Protein AF-A0A453JXZ8-F1 (afdb_monomer_lite)

Radius of gyration: 22.57 Å; chains: 1; bounding box: 47×49×59 Å

Organism: Aegilops tauschii subsp. strangulata (NCBI:txid200361)

Sequence (164 aa):
LAWAGWVCVWTALLLFLLAVLGACSIINRFTRIAGELFGLLIAMLFMQQAIKGLVDEFRIPERENIKALQYIPSWRFANGMFAIVLSFGLLLTALRSRKARSWRYGAGWLRGFIADYGVPLMVLVWTGVSYIPHDSVPKGIPRRLFSPNPWSPGAYDNWTVIKV

InterPro domains:
  IPR003020 Bicarbonate transporter, eukaryotic [PTHR11453] (1-162)
  IPR011531 Bicarbonate transporter-like, transmembrane domain [PF00955] (5-59)

pLDDT: mean 78.38, std 14.42, range [36.31, 96.5]

Foldseek 3Di:
DVVVVVVVVVVVVVVVVCVVVVVVVCVVVCDPVNVVVVVVVVVVVVVVVVVVVLVCLLPDPPPDDCPFPCNDNVNSVVRSVLSVCLVVVLVVQLVVLCVLCVDPDDDPVVSVCSNVCVNVVSVVVSLVVLCPCVPVDPPGDPSDPCPPDCPDDPNCPVPPPDDD

Secondary structure (DSSP, 8-state):
-HHHHHHHHHHHHHHHHHHHTTGGGGGGG--HHHHHHHHHHHHHHHHHHHHHHHHHTTSPPTTS-TTSGGGSHHHHHHHHHHHHHHHHHHHHHHHHHHHGGG-SSS-HHHHHHHHHSHHHHHHHHHHHHHHTTGGGS-TTS-SS-----TTSTTTSTTT-----

Structure (mmCIF, N/CA/C/O backbone):
data_AF-A0A453JXZ8-F1
#
_entry.id   AF-A0A453JXZ8-F1
#
loop_
_atom_site.group_PDB
_atom_site.id
_atom_site.type_symbol
_atom_site.label_atom_id
_atom_site.label_alt_id
_atom_site.label_comp_id
_atom_site.label_asym_id
_atom_site.label_entity_id
_atom_site.label_seq_id
_atom_site.pdbx_PDB_ins_code
_atom_site.Cartn_x
_atom_site.Cartn_y
_atom_site.Cartn_z
_atom_site.occupancy
_atom_site.B_iso_or_equiv
_atom_site.auth_seq_id
_atom_site.auth_comp_id
_atom_site.auth_asym_id
_atom_site.auth_atom_id
_atom_site.pdbx_PDB_model_num
ATOM 1 N N . LEU A 1 1 ? 6.174 -22.223 9.075 1.00 67.44 1 LEU A N 1
ATOM 2 C CA . LEU A 1 1 ? 4.694 -22.190 8.980 1.00 67.44 1 LEU A CA 1
ATOM 3 C C . LEU A 1 1 ? 3.975 -22.649 10.244 1.00 67.44 1 LEU A C 1
ATOM 5 O O . LEU A 1 1 ? 3.178 -21.887 10.770 1.00 67.44 1 LEU A O 1
ATOM 9 N N . ALA A 1 2 ? 4.274 -23.850 10.753 1.00 81.62 2 ALA A N 1
ATOM 10 C CA . ALA A 1 2 ? 3.659 -24.375 11.979 1.00 81.62 2 ALA A CA 1
ATOM 11 C C . ALA A 1 2 ? 3.794 -23.420 13.183 1.00 81.62 2 ALA A C 1
ATOM 13 O O . ALA A 1 2 ? 2.856 -23.259 13.956 1.00 81.62 2 ALA A O 1
ATOM 14 N N . TRP A 1 3 ? 4.919 -22.702 13.274 1.00 82.81 3 TRP A N 1
ATOM 15 C CA . TRP A 1 3 ? 5.137 -21.648 14.269 1.00 82.81 3 TRP A CA 1
ATOM 16 C C . TRP A 1 3 ? 4.062 -20.547 14.246 1.00 82.81 3 TRP A C 1
ATOM 18 O O . TRP A 1 3 ? 3.513 -20.218 15.291 1.00 82.81 3 TRP A O 1
ATOM 28 N N . ALA A 1 4 ? 3.699 -20.027 13.067 1.00 85.25 4 ALA A N 1
ATOM 29 C CA . ALA A 1 4 ? 2.655 -19.005 12.950 1.00 85.25 4 ALA A CA 1
ATOM 30 C C . ALA A 1 4 ? 1.286 -19.557 13.376 1.00 85.25 4 ALA A C 1
ATOM 32 O O . ALA A 1 4 ? 0.529 -18.868 14.053 1.00 85.25 4 ALA A O 1
ATOM 33 N N . GLY A 1 5 ? 1.010 -20.829 13.060 1.00 87.94 5 GLY A N 1
ATOM 34 C CA . GLY A 1 5 ? -0.175 -21.532 13.553 1.00 87.94 5 GLY A CA 1
ATOM 35 C C . GLY A 1 5 ? -0.235 -21.563 15.081 1.00 87.94 5 GLY A C 1
ATOM 36 O O . GLY A 1 5 ? -1.273 -21.252 15.657 1.00 87.94 5 GLY A O 1
ATOM 37 N N . TRP A 1 6 ? 0.886 -21.845 15.751 1.00 90.25 6 TRP A N 1
ATOM 38 C CA . TRP A 1 6 ? 0.939 -21.846 17.215 1.00 90.25 6 TRP A CA 1
ATOM 39 C C . TRP A 1 6 ? 0.761 -20.449 17.824 1.00 90.25 6 TRP A C 1
ATOM 41 O O . TRP A 1 6 ? 0.034 -20.295 18.803 1.00 90.25 6 TRP A O 1
ATOM 51 N N . VAL A 1 7 ? 1.325 -19.407 17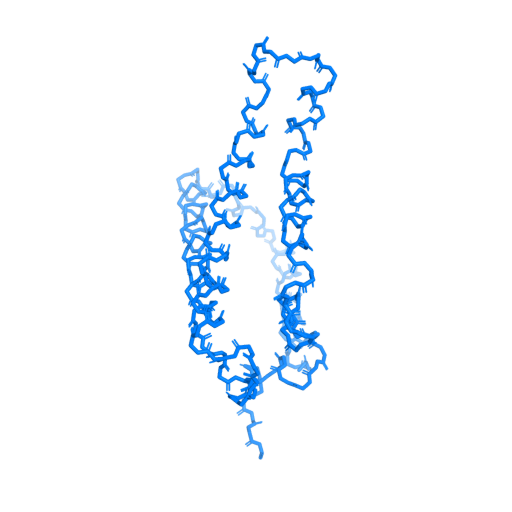.201 1.00 93.69 7 VAL A N 1
ATOM 52 C CA . VAL A 1 7 ? 1.073 -18.005 17.590 1.00 93.69 7 VAL A CA 1
ATOM 53 C C . VAL A 1 7 ? -0.417 -17.654 17.469 1.00 93.69 7 VAL A C 1
ATOM 55 O O . VAL A 1 7 ? -0.976 -17.012 18.362 1.00 93.69 7 VAL A O 1
ATOM 58 N N . CYS A 1 8 ? -1.089 -18.103 16.404 1.00 93.12 8 CYS A N 1
ATOM 59 C CA . CYS A 1 8 ? -2.527 -17.902 16.228 1.00 93.12 8 CYS A CA 1
ATOM 60 C C . CYS A 1 8 ? -3.360 -18.623 17.298 1.00 93.12 8 CYS A C 1
ATOM 62 O O . CYS A 1 8 ? -4.332 -18.039 17.771 1.00 93.12 8 CYS A O 1
ATOM 64 N N . VAL A 1 9 ? -2.974 -19.835 17.722 1.00 95.81 9 VAL A N 1
ATOM 65 C CA . VAL A 1 9 ? -3.663 -20.554 18.814 1.00 95.81 9 VAL A CA 1
ATOM 66 C C . VAL A 1 9 ? -3.613 -19.747 20.112 1.00 95.81 9 VAL A C 1
ATOM 68 O O . VAL A 1 9 ? -4.654 -19.516 20.728 1.00 95.81 9 VAL A O 1
ATOM 71 N N . TRP A 1 10 ? -2.436 -19.244 20.495 1.00 94.88 10 TRP A N 1
ATOM 72 C CA . TRP A 1 10 ? -2.303 -18.404 21.690 1.00 94.88 10 TRP A CA 1
ATOM 73 C C . TRP A 1 10 ? -3.065 -17.086 21.570 1.00 94.88 10 TRP A C 1
ATOM 75 O O . TRP A 1 10 ? -3.720 -16.664 22.521 1.00 94.88 10 TRP A O 1
ATOM 85 N N . THR A 1 11 ? -3.033 -16.454 20.396 1.00 96.00 11 THR A N 1
ATOM 86 C CA . THR A 1 11 ? -3.760 -15.201 20.152 1.00 96.00 11 THR A CA 1
ATOM 87 C C . THR A 1 11 ? -5.272 -15.414 20.264 1.00 96.00 11 THR A C 1
ATOM 89 O O . THR A 1 11 ? -5.954 -14.616 20.900 1.00 96.00 11 THR A O 1
ATOM 92 N N . ALA A 1 12 ? -5.801 -16.510 19.712 1.00 95.75 12 ALA A N 1
ATOM 93 C CA . ALA A 1 12 ? -7.217 -16.857 19.810 1.00 95.75 12 ALA A CA 1
ATOM 94 C C . ALA A 1 12 ? -7.645 -17.136 21.259 1.00 95.75 12 ALA A C 1
ATOM 96 O O . ALA A 1 12 ? -8.680 -16.634 21.696 1.00 95.75 12 ALA A O 1
ATOM 97 N N . LEU A 1 13 ? -6.829 -17.875 22.021 1.00 96.25 13 LEU A N 1
ATOM 98 C CA . LEU A 1 13 ? -7.085 -18.143 23.438 1.00 96.25 13 LEU A CA 1
ATOM 99 C C . LEU A 1 13 ? -7.127 -16.842 24.252 1.00 96.25 13 LEU A C 1
ATOM 101 O O . LEU A 1 13 ? -8.058 -16.634 25.029 1.00 96.25 13 LEU A O 1
ATOM 105 N N . LEU A 1 14 ? -6.159 -15.943 24.043 1.00 94.38 14 LEU A N 1
ATOM 106 C CA . LEU A 1 14 ? -6.136 -14.641 24.709 1.00 94.38 14 L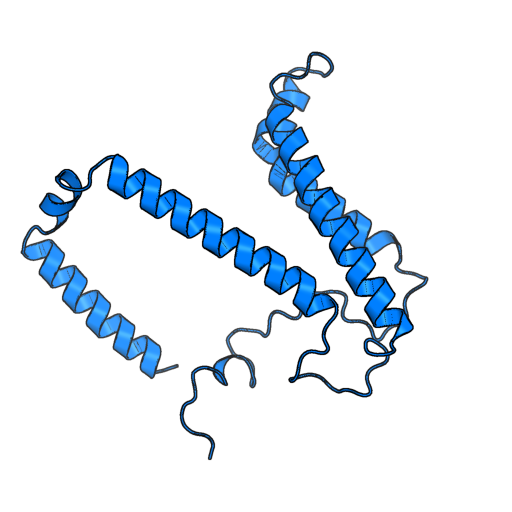EU A CA 1
ATOM 107 C C . LEU A 1 14 ? -7.354 -13.795 24.326 1.00 94.38 14 LEU A C 1
ATOM 109 O O . LEU A 1 14 ? -8.003 -13.247 25.209 1.00 94.38 14 LEU A O 1
ATOM 113 N N . LEU A 1 15 ? -7.720 -13.726 23.043 1.00 94.44 15 LEU A N 1
ATOM 114 C CA . LEU A 1 15 ? -8.912 -12.995 22.602 1.00 94.44 15 LEU A CA 1
ATOM 115 C C . LEU A 1 15 ? -10.196 -13.539 23.243 1.00 94.44 15 LEU A C 1
ATOM 117 O O . LEU A 1 15 ? -11.034 -12.746 23.670 1.00 94.44 15 LEU A O 1
ATOM 121 N N . PHE A 1 16 ? -10.336 -14.863 23.366 1.00 94.75 16 PHE A N 1
ATOM 122 C CA . PHE A 1 16 ? -11.475 -15.482 24.050 1.00 94.75 16 PHE A CA 1
ATOM 123 C C . PHE A 1 16 ? -11.529 -15.084 25.531 1.00 94.75 16 PHE A C 1
ATOM 125 O O . PHE A 1 16 ? -12.577 -14.680 26.032 1.00 94.75 16 PHE A O 1
ATOM 132 N N . LEU A 1 17 ? -10.385 -15.117 26.218 1.00 93.75 17 LEU A N 1
ATOM 133 C CA . LEU A 1 17 ? -10.272 -14.702 27.614 1.00 93.75 17 LEU A CA 1
ATOM 134 C C . LEU A 1 17 ? -10.619 -13.211 27.786 1.00 93.75 17 LEU A C 1
ATOM 136 O O . LEU A 1 17 ? -11.430 -12.868 28.645 1.00 93.75 17 LEU A O 1
ATOM 140 N N . LEU A 1 18 ? -10.071 -12.323 26.948 1.00 92.38 18 LEU A N 1
ATOM 141 C CA . LEU A 1 18 ? -10.382 -10.888 26.977 1.00 92.38 18 LEU A CA 1
ATOM 142 C C . LEU A 1 18 ? -11.866 -10.599 26.692 1.00 92.38 18 LEU A C 1
ATOM 144 O O . LEU A 1 18 ? -12.422 -9.663 27.273 1.00 92.38 18 LEU A O 1
ATOM 148 N N . ALA A 1 19 ? -12.509 -11.386 25.825 1.00 92.75 19 ALA A N 1
ATOM 149 C CA . ALA A 1 19 ? -13.934 -11.263 25.534 1.00 92.75 19 ALA A CA 1
ATOM 150 C C . ALA A 1 19 ? -14.796 -11.637 26.750 1.00 92.75 19 ALA A C 1
ATOM 152 O O . ALA A 1 19 ? -15.693 -10.877 27.112 1.00 92.75 19 ALA A O 1
ATOM 153 N N . VAL A 1 20 ? -14.484 -12.752 27.425 1.00 92.56 20 VAL A N 1
ATOM 154 C CA . VAL A 1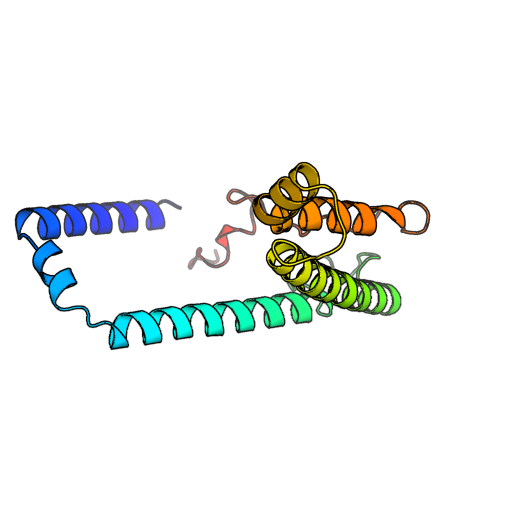 20 ? -15.191 -13.187 28.646 1.00 92.56 20 VAL A CA 1
ATOM 155 C C . VAL A 1 20 ? -14.985 -12.199 29.800 1.00 92.56 20 VAL A C 1
ATOM 157 O O . VAL A 1 20 ? -15.926 -11.917 30.536 1.00 92.56 20 VAL A O 1
ATOM 160 N N . LEU A 1 21 ? -13.787 -11.617 29.938 1.00 90.12 21 LEU A N 1
ATOM 161 C CA . LEU A 1 21 ? -13.485 -10.607 30.962 1.00 90.12 21 LEU A CA 1
ATOM 162 C C . LEU A 1 21 ? -14.009 -9.192 30.637 1.00 90.12 21 LEU A C 1
ATOM 164 O O . LEU A 1 21 ? -13.822 -8.277 31.436 1.00 90.12 21 LEU A O 1
ATOM 168 N N . GLY A 1 22 ? -14.652 -8.974 29.483 1.00 86.50 22 GLY A N 1
ATOM 169 C CA . GLY A 1 22 ? -15.253 -7.678 29.141 1.00 86.50 22 GLY A CA 1
ATOM 170 C C . GLY A 1 22 ? -14.241 -6.566 28.830 1.00 86.50 22 GLY A C 1
ATOM 171 O O . GLY A 1 22 ? -14.514 -5.381 29.060 1.00 86.50 22 GLY A O 1
ATOM 172 N N . ALA A 1 23 ? -13.080 -6.916 28.266 1.00 85.94 23 ALA A N 1
ATOM 173 C CA . ALA A 1 23 ? -12.025 -5.957 27.923 1.00 85.94 23 ALA A CA 1
ATOM 174 C C . ALA A 1 23 ? -12.459 -4.908 26.879 1.00 85.94 23 ALA A C 1
ATOM 176 O O . ALA A 1 23 ? -11.825 -3.862 26.759 1.00 85.94 23 ALA A O 1
ATOM 177 N N . CYS A 1 24 ? -13.572 -5.127 26.169 1.00 80.31 24 CYS A N 1
ATOM 178 C CA . CYS A 1 24 ? -14.179 -4.148 25.262 1.00 80.31 24 CYS A CA 1
ATOM 179 C C . CYS A 1 24 ? -14.522 -2.815 25.950 1.00 80.31 24 CYS A C 1
ATOM 181 O O . CYS A 1 24 ? -14.565 -1.788 25.282 1.00 80.31 24 CYS A O 1
ATOM 183 N N . SER A 1 25 ? -14.695 -2.796 27.275 1.00 84.19 25 SER A N 1
ATOM 184 C CA . SER A 1 25 ? -14.880 -1.557 28.044 1.00 84.19 25 SER A CA 1
ATOM 185 C C . SER A 1 25 ? -13.685 -0.591 27.952 1.00 84.19 25 SER A C 1
ATOM 187 O O . SER A 1 25 ? -13.865 0.620 28.096 1.00 84.19 25 SER A O 1
ATOM 189 N N . ILE A 1 26 ? -12.478 -1.085 27.639 1.00 84.81 26 ILE A N 1
ATOM 190 C CA . ILE A 1 26 ? -11.259 -0.269 27.554 1.00 84.81 26 ILE A CA 1
ATOM 191 C C . ILE A 1 26 ? -11.260 0.688 26.356 1.00 84.81 26 ILE A C 1
ATOM 193 O O . ILE A 1 26 ? -10.582 1.715 26.392 1.00 84.81 26 ILE A O 1
ATOM 197 N N . ILE A 1 27 ? -12.045 0.398 25.311 1.00 85.50 27 ILE A N 1
ATOM 198 C CA . ILE A 1 27 ? -12.086 1.230 24.102 1.00 85.50 27 ILE A CA 1
ATOM 199 C C . ILE A 1 27 ? -12.706 2.602 24.372 1.00 85.50 27 ILE A C 1
ATOM 201 O O . ILE A 1 27 ? -12.294 3.591 23.780 1.00 85.50 27 ILE A O 1
ATOM 205 N N . ASN A 1 28 ? -13.611 2.700 25.348 1.00 82.56 28 ASN A N 1
ATOM 206 C CA . ASN A 1 28 ? -14.194 3.978 25.759 1.00 82.56 28 ASN A CA 1
ATOM 207 C C . ASN A 1 28 ? -13.176 4.881 26.476 1.00 82.56 28 ASN A C 1
ATOM 209 O O . ASN A 1 28 ? -13.406 6.077 26.630 1.00 82.56 28 ASN A O 1
ATOM 213 N N . ARG A 1 29 ? -12.036 4.320 26.905 1.00 85.00 29 ARG A N 1
ATOM 214 C CA . ARG A 1 29 ? -10.907 5.063 27.477 1.00 85.00 29 ARG A CA 1
ATOM 215 C C . ARG A 1 29 ? -9.925 5.548 26.406 1.00 85.00 29 ARG A C 1
ATOM 217 O O . ARG A 1 29 ? -9.075 6.385 26.710 1.00 85.00 29 ARG A O 1
ATOM 224 N N . PHE A 1 30 ? -10.030 5.051 25.168 1.00 85.12 30 PHE A N 1
ATOM 225 C CA . PHE A 1 30 ? -9.224 5.537 24.053 1.00 85.12 30 PHE A CA 1
ATOM 226 C C . PHE A 1 30 ? -9.666 6.951 23.687 1.00 85.12 30 PHE A C 1
ATOM 228 O O . PHE A 1 30 ? -10.760 7.185 23.177 1.00 85.12 30 PHE A O 1
ATOM 235 N N . THR A 1 31 ? -8.800 7.916 23.974 1.00 89.69 31 THR A N 1
ATOM 236 C CA . THR A 1 31 ? -9.081 9.316 23.681 1.00 89.69 31 THR A CA 1
ATOM 237 C C . THR A 1 31 ? -8.919 9.595 22.191 1.00 89.69 31 THR A C 1
ATOM 239 O O . THR A 1 31 ? -8.141 8.950 21.484 1.00 89.69 31 THR A O 1
ATOM 242 N N . ARG A 1 32 ? -9.609 10.636 21.719 1.00 89.25 32 ARG A N 1
ATOM 243 C CA . ARG A 1 32 ? -9.440 11.163 20.360 1.00 89.25 32 ARG A CA 1
ATOM 244 C C . ARG A 1 32 ? -7.972 11.473 20.034 1.00 89.25 32 ARG A C 1
ATOM 246 O O . ARG A 1 32 ? -7.524 11.164 18.937 1.00 89.25 32 ARG A O 1
ATOM 253 N N . ILE A 1 33 ? -7.221 12.003 21.004 1.00 91.81 33 ILE A N 1
ATOM 254 C CA . ILE A 1 33 ? -5.787 12.307 20.866 1.00 91.81 33 ILE A CA 1
ATOM 255 C C . ILE A 1 33 ? -4.985 11.032 20.575 1.00 91.81 33 ILE A C 1
ATOM 257 O O . ILE A 1 33 ? -4.158 11.019 19.667 1.00 91.81 33 ILE A O 1
ATOM 261 N N . ALA A 1 34 ? -5.251 9.943 21.304 1.00 90.25 34 ALA A N 1
ATOM 262 C CA . ALA A 1 34 ? -4.583 8.665 21.067 1.00 90.25 34 ALA A CA 1
ATOM 263 C C . ALA A 1 34 ? -4.904 8.104 19.670 1.00 90.25 34 ALA A C 1
ATOM 265 O O . ALA A 1 34 ? -4.007 7.615 18.985 1.00 90.25 34 ALA A O 1
ATOM 266 N N . GLY A 1 35 ? -6.159 8.224 19.223 1.00 90.94 35 GLY A N 1
ATOM 267 C CA . GLY A 1 35 ? -6.573 7.812 17.879 1.00 90.94 35 GLY A CA 1
ATOM 268 C C . GLY A 1 35 ? -5.893 8.611 16.761 1.00 90.94 35 GLY A C 1
ATOM 269 O O . GLY A 1 35 ? -5.395 8.023 15.802 1.00 90.94 35 GLY A O 1
ATOM 270 N N . GLU A 1 36 ? -5.817 9.938 16.894 1.00 95.19 36 GLU A N 1
ATOM 271 C CA . GLU A 1 36 ? -5.153 10.815 15.918 1.00 95.19 36 GLU A CA 1
ATOM 272 C C . GLU A 1 36 ? -3.636 10.551 15.853 1.00 95.19 36 GLU A C 1
ATOM 274 O O . GLU A 1 36 ? -3.081 10.440 14.758 1.00 95.19 36 GLU A O 1
ATOM 279 N N . LEU A 1 37 ? -2.972 10.353 17.000 1.00 95.19 37 LEU A N 1
ATOM 280 C CA . LEU A 1 37 ? -1.546 9.998 17.062 1.00 95.19 37 LEU A CA 1
ATOM 281 C C . LEU A 1 37 ? -1.256 8.626 16.443 1.00 95.19 37 LEU A C 1
ATOM 283 O O . LEU A 1 37 ? -0.290 8.477 15.696 1.00 95.19 37 LEU A O 1
ATOM 287 N N . PHE A 1 38 ? -2.094 7.627 16.720 1.00 95.12 38 PHE A N 1
ATOM 288 C CA . PHE A 1 38 ? -1.947 6.296 16.135 1.00 95.12 38 PHE A CA 1
ATOM 289 C C . PHE A 1 38 ? -2.146 6.320 14.613 1.00 95.12 38 PHE A C 1
ATOM 291 O O . PHE A 1 38 ? -1.358 5.729 13.873 1.00 95.12 38 PHE A O 1
ATOM 298 N N . GLY A 1 39 ? -3.146 7.065 14.130 1.00 94.31 39 GLY A N 1
ATOM 299 C CA . GLY A 1 39 ? -3.359 7.279 12.698 1.00 94.31 39 GLY A CA 1
ATOM 300 C C . GLY A 1 39 ? -2.172 7.974 12.022 1.00 94.31 39 GLY A C 1
ATOM 301 O O . GLY A 1 39 ? -1.748 7.555 10.943 1.00 94.31 39 GLY A O 1
ATOM 302 N N . LEU A 1 40 ? -1.588 8.986 12.676 1.00 96.06 40 LEU A N 1
ATOM 303 C CA . LEU A 1 40 ? -0.382 9.665 12.198 1.00 96.06 40 LEU A CA 1
ATOM 304 C C . LEU A 1 40 ? 0.817 8.709 12.124 1.00 96.06 40 LEU A C 1
ATOM 306 O O . LEU A 1 40 ? 1.537 8.715 11.125 1.00 96.06 40 LEU A O 1
ATOM 310 N N . LEU A 1 41 ? 1.009 7.865 13.142 1.00 96.50 41 LEU A N 1
ATOM 311 C CA . LEU A 1 41 ? 2.093 6.882 13.178 1.00 96.50 41 LEU A CA 1
ATOM 312 C C . LEU A 1 41 ? 1.999 5.905 12.002 1.00 96.50 41 LEU A C 1
ATOM 314 O O . LEU A 1 41 ? 2.988 5.687 11.302 1.00 96.50 41 LEU A O 1
ATOM 318 N N . ILE A 1 42 ? 0.809 5.356 11.741 1.00 95.06 42 ILE A N 1
ATOM 319 C CA . ILE A 1 42 ? 0.593 4.453 10.603 1.00 95.06 42 ILE A CA 1
ATOM 320 C C . ILE A 1 42 ? 0.890 5.171 9.285 1.00 95.06 42 ILE A C 1
ATOM 322 O O . ILE A 1 42 ? 1.593 4.622 8.438 1.00 95.06 42 ILE A O 1
ATOM 326 N N . ALA A 1 43 ? 0.395 6.399 9.106 1.00 95.56 43 ALA A N 1
ATOM 327 C CA . ALA A 1 43 ? 0.632 7.168 7.887 1.00 95.56 43 ALA A CA 1
ATOM 328 C C . ALA A 1 43 ? 2.129 7.446 7.657 1.00 95.56 43 ALA A C 1
ATOM 330 O O . ALA A 1 43 ? 2.615 7.310 6.533 1.00 95.56 43 ALA A O 1
ATOM 331 N N . MET A 1 44 ? 2.869 7.780 8.719 1.00 96.25 44 MET A N 1
ATOM 332 C CA . MET A 1 44 ? 4.314 8.005 8.666 1.00 96.25 44 MET A CA 1
ATOM 333 C C . MET A 1 44 ? 5.070 6.731 8.276 1.00 96.25 44 MET A C 1
ATOM 335 O O . MET A 1 44 ? 5.886 6.764 7.354 1.00 96.25 44 MET A O 1
ATOM 339 N N . LEU A 1 45 ? 4.765 5.599 8.921 1.00 95.75 45 LEU A N 1
ATOM 340 C CA . LEU A 1 45 ? 5.375 4.307 8.594 1.00 95.75 45 LEU A CA 1
ATOM 341 C C . LEU A 1 45 ? 5.057 3.882 7.156 1.00 95.75 45 LEU A C 1
ATOM 343 O O . LEU A 1 45 ? 5.935 3.397 6.446 1.00 95.75 45 LEU A O 1
ATOM 347 N N . PHE A 1 46 ? 3.825 4.098 6.692 1.00 93.81 46 PHE A N 1
ATOM 348 C CA . PHE A 1 46 ? 3.431 3.750 5.329 1.00 93.81 46 PHE A CA 1
ATOM 349 C C . PHE A 1 46 ? 4.167 4.602 4.287 1.00 93.81 46 PHE A C 1
ATOM 351 O O . PHE A 1 46 ? 4.651 4.074 3.287 1.00 93.81 46 PHE A O 1
ATOM 358 N N . MET A 1 47 ? 4.333 5.903 4.546 1.00 93.94 47 MET A N 1
ATOM 359 C CA . MET A 1 47 ? 5.127 6.785 3.688 1.00 93.94 47 MET A CA 1
ATOM 360 C C . MET A 1 47 ? 6.605 6.369 3.657 1.00 93.94 47 MET A C 1
ATOM 362 O O . MET A 1 47 ? 7.207 6.341 2.586 1.00 93.94 47 MET A O 1
ATOM 366 N N . GLN A 1 48 ? 7.177 5.979 4.801 1.00 93.44 4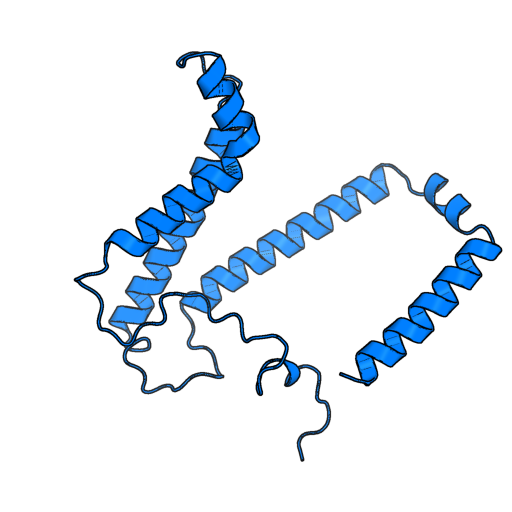8 GLN A N 1
ATOM 367 C CA . GLN A 1 48 ? 8.543 5.449 4.865 1.00 93.44 48 GLN A CA 1
ATOM 368 C C . GLN A 1 48 ? 8.706 4.165 4.042 1.00 93.44 48 GLN A C 1
ATOM 370 O O . GLN A 1 48 ? 9.663 4.054 3.279 1.00 93.44 48 GLN A O 1
ATOM 375 N N . GLN A 1 49 ? 7.773 3.213 4.149 1.00 91.38 49 GLN A N 1
ATOM 376 C CA . GLN A 1 49 ? 7.818 1.977 3.359 1.00 91.38 49 GLN A CA 1
ATOM 377 C C . GLN A 1 49 ? 7.630 2.241 1.861 1.00 91.38 49 GLN A C 1
ATOM 379 O O . GLN A 1 49 ? 8.283 1.594 1.049 1.00 91.38 49 GLN A O 1
ATOM 384 N N . ALA A 1 50 ? 6.805 3.222 1.482 1.00 88.31 50 ALA A N 1
ATOM 385 C CA . ALA A 1 50 ? 6.655 3.628 0.086 1.00 88.31 50 ALA A CA 1
ATOM 386 C C . ALA A 1 50 ? 7.958 4.214 -0.487 1.00 88.31 50 ALA A C 1
ATOM 388 O O . ALA A 1 50 ? 8.360 3.854 -1.592 1.00 88.31 50 ALA A O 1
ATOM 389 N N . ILE A 1 51 ? 8.655 5.069 0.274 1.00 89.94 51 ILE A N 1
ATOM 390 C CA . ILE A 1 51 ? 9.969 5.604 -0.121 1.00 89.94 51 ILE A CA 1
ATOM 391 C C . ILE A 1 51 ? 10.998 4.474 -0.211 1.00 89.94 51 ILE A C 1
ATOM 393 O O . ILE A 1 51 ? 11.745 4.408 -1.184 1.00 89.94 51 ILE A O 1
ATOM 397 N N . LYS A 1 52 ? 11.020 3.563 0.768 1.00 87.62 52 LYS A N 1
ATOM 398 C CA . LYS A 1 52 ? 11.918 2.405 0.749 1.00 87.62 52 LYS A CA 1
ATOM 399 C C . LYS A 1 52 ? 11.674 1.528 -0.482 1.00 87.62 52 LYS A C 1
ATOM 401 O O . LYS A 1 52 ? 12.631 1.209 -1.171 1.00 87.62 52 LYS A O 1
ATOM 406 N N . GLY A 1 53 ? 10.414 1.238 -0.809 1.00 85.19 53 GLY A N 1
ATOM 407 C CA . GLY A 1 53 ? 10.049 0.491 -2.014 1.00 85.19 53 GLY A CA 1
ATOM 408 C C . GLY A 1 53 ? 10.500 1.176 -3.308 1.00 85.19 53 GLY A C 1
ATOM 409 O O . GLY A 1 53 ? 10.988 0.505 -4.208 1.00 85.19 53 GLY A O 1
ATOM 410 N N . LEU A 1 54 ? 10.420 2.511 -3.385 1.00 86.56 54 LEU A N 1
ATOM 411 C CA . LEU A 1 54 ? 10.953 3.263 -4.529 1.00 86.56 54 LEU A CA 1
ATOM 412 C C . LEU A 1 54 ? 12.479 3.188 -4.628 1.00 86.56 54 LEU A C 1
ATOM 414 O O . LEU A 1 54 ? 13.011 3.076 -5.727 1.00 86.56 54 LEU A O 1
ATOM 418 N N . VAL A 1 55 ? 13.188 3.261 -3.500 1.00 85.81 55 VAL A N 1
ATOM 419 C CA . VAL A 1 55 ? 14.655 3.150 -3.459 1.00 85.81 55 VAL A CA 1
ATOM 420 C C . VAL A 1 55 ? 15.114 1.730 -3.788 1.00 85.81 55 VAL A C 1
ATOM 422 O O . VAL A 1 55 ? 16.135 1.561 -4.453 1.00 85.81 55 VAL A O 1
ATOM 425 N N . ASP A 1 56 ? 14.366 0.717 -3.357 1.00 81.94 56 ASP A N 1
ATOM 426 C CA . ASP A 1 56 ? 14.687 -0.687 -3.607 1.00 81.94 56 ASP A CA 1
ATOM 427 C C . ASP A 1 56 ? 14.639 -1.030 -5.108 1.00 81.94 56 ASP A C 1
ATOM 429 O O . ASP A 1 56 ? 15.420 -1.869 -5.543 1.00 81.94 56 ASP A O 1
ATOM 433 N N . GLU A 1 57 ? 13.865 -0.306 -5.927 1.00 79.19 57 GLU A N 1
ATOM 434 C CA . GLU A 1 57 ? 13.854 -0.464 -7.394 1.00 79.19 57 GLU A CA 1
ATOM 435 C C . GLU A 1 57 ? 15.182 -0.049 -8.065 1.00 79.19 57 GLU A C 1
ATOM 437 O O . GLU A 1 57 ? 15.555 -0.557 -9.123 1.00 79.19 57 GLU A O 1
ATOM 442 N N . PHE A 1 58 ? 15.936 0.866 -7.444 1.00 79.50 58 PHE A N 1
ATOM 443 C CA . PHE A 1 58 ? 17.276 1.246 -7.908 1.00 79.50 58 PHE A CA 1
ATOM 444 C C . PHE A 1 58 ? 18.361 0.271 -7.436 1.00 79.50 58 PHE A C 1
ATOM 446 O O . PHE A 1 58 ? 19.491 0.295 -7.941 1.00 79.50 58 PHE A O 1
ATOM 453 N N . ARG A 1 59 ? 18.049 -0.568 -6.444 1.00 74.06 59 ARG A N 1
ATOM 454 C CA . ARG A 1 59 ? 18.988 -1.510 -5.834 1.00 74.06 59 ARG A CA 1
ATOM 455 C C . ARG A 1 59 ? 18.812 -2.891 -6.455 1.00 74.06 59 ARG A C 1
ATOM 457 O O . ARG A 1 59 ? 17.765 -3.253 -6.970 1.00 74.06 59 ARG A O 1
ATOM 464 N N . ILE A 1 60 ? 19.887 -3.671 -6.437 1.00 66.19 60 ILE A N 1
ATOM 465 C CA . ILE A 1 60 ? 19.828 -5.067 -6.873 1.00 66.19 60 ILE A CA 1
ATOM 466 C C . ILE A 1 60 ? 19.257 -5.865 -5.696 1.00 66.19 60 ILE A C 1
ATOM 468 O O . ILE A 1 60 ? 19.831 -5.782 -4.605 1.00 66.19 60 ILE A O 1
ATOM 472 N N . PRO A 1 61 ? 18.159 -6.620 -5.867 1.00 66.62 61 PRO A N 1
ATOM 473 C CA . PRO A 1 61 ? 17.672 -7.491 -4.815 1.00 66.62 61 PRO A CA 1
ATOM 474 C C . PRO A 1 61 ? 18.717 -8.579 -4.554 1.00 66.62 61 PRO A C 1
ATOM 476 O O . PRO A 1 61 ? 19.130 -9.301 -5.459 1.00 66.62 61 PRO A O 1
ATOM 479 N N . GLU A 1 62 ? 19.132 -8.714 -3.294 1.00 58.09 62 GLU A N 1
ATOM 480 C CA . GLU A 1 62 ? 20.174 -9.660 -2.853 1.00 58.09 62 GLU A CA 1
ATOM 481 C C . GLU A 1 62 ? 19.836 -11.134 -3.154 1.00 58.09 62 GLU A C 1
ATOM 483 O O . GLU A 1 62 ? 20.701 -12.000 -3.064 1.00 58.09 62 GLU A O 1
ATOM 488 N N . ARG A 1 63 ? 18.579 -11.423 -3.519 1.00 56.66 63 ARG A N 1
ATOM 489 C CA . ARG A 1 63 ? 18.046 -12.768 -3.781 1.00 56.66 63 ARG A CA 1
ATOM 490 C C . ARG A 1 63 ? 17.978 -13.147 -5.262 1.00 56.66 63 ARG A C 1
ATOM 492 O O . ARG A 1 63 ? 17.586 -14.272 -5.559 1.00 56.66 63 ARG A O 1
ATOM 499 N N . GLU A 1 64 ? 18.326 -12.252 -6.189 1.00 62.44 64 GLU A N 1
ATOM 500 C CA . GLU A 1 64 ? 18.232 -12.531 -7.629 1.00 62.44 64 GLU A CA 1
ATOM 501 C C . GLU A 1 64 ? 19.594 -12.693 -8.316 1.00 62.44 64 GLU A C 1
ATOM 503 O O . GLU A 1 64 ? 20.640 -12.235 -7.854 1.00 62.44 64 GLU A O 1
ATOM 508 N N . ASN A 1 65 ? 19.578 -13.368 -9.468 1.00 61.09 65 ASN A N 1
ATOM 509 C CA . ASN A 1 65 ? 20.769 -13.630 -10.265 1.00 61.09 65 ASN A CA 1
ATOM 510 C C . ASN A 1 65 ? 21.391 -12.319 -10.775 1.00 61.09 65 ASN A C 1
ATOM 512 O O . ASN A 1 65 ? 20.892 -11.711 -11.721 1.00 61.09 65 ASN A O 1
ATOM 516 N N . ILE A 1 66 ? 22.548 -11.947 -10.218 1.00 62.56 66 ILE A N 1
ATOM 517 C CA . ILE A 1 66 ? 23.312 -10.723 -10.541 1.00 62.56 66 ILE A CA 1
ATOM 518 C C . ILE A 1 66 ? 23.635 -10.604 -12.049 1.00 62.56 66 ILE A C 1
ATOM 520 O O . ILE A 1 66 ? 23.813 -9.506 -12.568 1.00 62.56 66 ILE A O 1
ATOM 524 N N . LYS A 1 67 ? 23.673 -11.727 -12.781 1.00 60.81 67 LYS A N 1
ATOM 525 C CA . LYS A 1 67 ? 23.971 -11.786 -14.225 1.00 60.81 67 LYS A CA 1
ATOM 526 C C . LYS A 1 67 ? 22.770 -11.510 -15.144 1.00 60.81 67 LYS A C 1
ATOM 528 O O . LYS A 1 67 ? 22.923 -11.566 -16.362 1.00 60.81 67 LYS A O 1
ATOM 533 N N . ALA A 1 68 ? 21.576 -11.272 -14.604 1.00 65.88 68 ALA A N 1
ATOM 534 C CA . ALA A 1 68 ? 20.393 -11.041 -15.425 1.00 65.88 68 ALA A CA 1
ATOM 535 C C . ALA A 1 68 ? 20.468 -9.686 -16.163 1.00 65.88 68 ALA A C 1
ATOM 537 O O . ALA A 1 68 ? 20.920 -8.686 -15.606 1.00 65.88 68 ALA A O 1
ATOM 538 N N . LEU A 1 69 ? 19.983 -9.640 -17.412 1.00 65.00 69 LEU A N 1
ATOM 539 C CA . LEU A 1 69 ? 19.993 -8.443 -18.278 1.00 65.00 69 LEU A CA 1
ATOM 540 C C . LEU A 1 69 ? 19.306 -7.218 -17.636 1.00 65.00 69 LEU A C 1
ATOM 542 O O . LEU A 1 69 ? 19.670 -6.081 -17.926 1.00 65.00 69 LEU A O 1
ATOM 546 N N . GLN A 1 70 ? 18.360 -7.457 -16.724 1.00 63.97 70 GLN A N 1
ATOM 547 C CA . GLN A 1 70 ? 17.670 -6.450 -15.910 1.00 63.97 70 GLN A CA 1
ATOM 548 C C . GLN A 1 70 ? 18.597 -5.646 -14.973 1.00 63.97 70 GLN A C 1
ATOM 550 O O . GLN A 1 70 ? 18.292 -4.501 -14.649 1.00 63.97 70 GLN A O 1
ATOM 555 N N . TYR A 1 71 ? 19.753 -6.197 -14.577 1.00 67.69 71 TYR A N 1
ATOM 556 C CA . TYR A 1 71 ? 20.684 -5.552 -13.640 1.00 67.69 71 TYR A CA 1
ATOM 557 C C . TYR A 1 71 ? 21.857 -4.832 -14.310 1.00 67.69 71 TYR A C 1
ATOM 559 O O . TYR A 1 71 ? 22.764 -4.333 -13.636 1.00 67.69 71 TYR A O 1
ATOM 567 N N . ILE A 1 72 ? 21.841 -4.692 -15.635 1.00 74.56 72 ILE A N 1
ATOM 568 C CA . ILE A 1 72 ? 22.782 -3.810 -16.332 1.00 74.56 72 ILE A CA 1
ATOM 569 C C . ILE A 1 72 ? 22.549 -2.362 -15.842 1.00 74.56 72 ILE A C 1
ATOM 571 O O . ILE A 1 72 ? 21.392 -1.958 -15.705 1.00 74.56 72 ILE A O 1
ATOM 575 N N . PRO A 1 73 ? 23.601 -1.563 -15.558 1.00 75.12 73 PRO A N 1
ATOM 576 C CA . PRO A 1 73 ? 23.461 -0.201 -15.025 1.00 75.12 73 PRO A CA 1
ATOM 577 C C . PRO A 1 73 ? 22.454 0.686 -15.779 1.00 75.12 73 PRO A C 1
ATOM 579 O O . PRO A 1 73 ? 21.657 1.374 -15.146 1.00 75.12 73 PRO A O 1
ATOM 582 N N . SER A 1 74 ? 22.439 0.626 -17.115 1.00 79.44 74 SER A N 1
ATOM 583 C CA . SER A 1 74 ? 21.526 1.410 -17.959 1.00 79.44 74 SER A CA 1
ATOM 584 C C . SER A 1 74 ? 20.054 1.031 -17.763 1.00 79.44 74 SER A C 1
ATOM 586 O O . SER A 1 74 ? 19.206 1.912 -17.648 1.00 79.44 74 SER A O 1
ATOM 588 N N . TRP A 1 75 ? 19.750 -0.269 -17.674 1.00 74.06 75 TRP A N 1
ATOM 589 C CA . TRP A 1 75 ? 18.384 -0.764 -17.469 1.00 74.06 75 TRP A CA 1
ATOM 590 C C . TRP A 1 75 ? 17.894 -0.526 -16.040 1.00 74.06 75 TRP A C 1
ATOM 592 O O . TRP A 1 75 ? 16.740 -0.154 -15.859 1.00 74.06 75 TRP A O 1
ATOM 602 N N . ARG A 1 76 ? 18.777 -0.635 -15.039 1.00 74.75 76 ARG A N 1
ATOM 603 C CA . ARG A 1 76 ? 18.460 -0.288 -13.643 1.00 74.75 76 ARG A CA 1
ATOM 604 C C . ARG A 1 76 ? 18.073 1.173 -13.487 1.00 74.75 76 ARG A C 1
ATOM 606 O O . ARG A 1 76 ? 17.062 1.482 -12.866 1.00 74.75 76 ARG A O 1
ATOM 613 N N . PHE A 1 77 ? 18.867 2.070 -14.068 1.00 81.50 77 PHE A N 1
ATOM 614 C CA . PHE A 1 77 ? 18.575 3.497 -14.014 1.00 81.50 77 PHE A CA 1
ATOM 615 C C . PHE A 1 77 ? 17.262 3.824 -14.733 1.00 81.50 77 PHE A C 1
ATOM 617 O O . PHE A 1 77 ? 16.428 4.538 -14.184 1.00 81.50 77 PHE A O 1
ATOM 624 N N . ALA A 1 78 ? 17.043 3.253 -15.923 1.00 82.44 78 ALA A N 1
ATOM 625 C CA . ALA A 1 78 ? 15.800 3.437 -16.665 1.00 82.44 78 ALA A CA 1
ATOM 626 C C . ALA A 1 78 ? 14.574 2.931 -15.885 1.00 82.44 78 ALA A C 1
ATOM 628 O O . ALA A 1 78 ? 13.577 3.643 -15.796 1.00 82.44 78 ALA A O 1
ATOM 629 N N . ASN A 1 79 ? 14.663 1.745 -15.279 1.00 80.44 79 ASN A N 1
ATOM 630 C CA . ASN A 1 79 ? 13.575 1.149 -14.509 1.00 80.44 79 ASN A CA 1
ATOM 631 C C . ASN A 1 79 ? 13.261 1.947 -13.232 1.00 80.44 79 ASN A C 1
ATOM 633 O O . ASN A 1 79 ? 12.108 2.288 -12.984 1.00 80.44 79 ASN A O 1
ATOM 637 N N . GLY A 1 80 ? 14.282 2.356 -12.473 1.00 83.25 80 GLY A N 1
ATOM 638 C CA . GLY A 1 80 ? 14.085 3.195 -11.290 1.00 83.25 80 GLY A CA 1
ATOM 639 C C . GLY A 1 80 ? 13.490 4.569 -11.629 1.00 83.25 80 GLY A C 1
ATOM 640 O O . GLY A 1 80 ? 12.548 5.023 -10.978 1.00 83.25 80 GLY A O 1
ATOM 641 N N . MET A 1 81 ? 13.968 5.222 -12.696 1.00 86.19 81 MET A N 1
ATOM 642 C CA . MET A 1 81 ? 13.382 6.483 -13.174 1.00 86.19 81 MET A CA 1
ATOM 643 C C . MET A 1 81 ? 11.927 6.300 -13.620 1.00 86.19 81 MET A C 1
ATOM 645 O O . MET A 1 81 ? 11.076 7.140 -13.321 1.00 86.19 81 MET A O 1
ATOM 649 N N . PHE A 1 82 ? 11.622 5.189 -14.291 1.00 84.88 82 PHE A N 1
ATOM 650 C CA . PHE A 1 82 ? 10.263 4.845 -14.691 1.00 84.88 82 PHE A CA 1
ATOM 651 C C . PHE A 1 82 ? 9.350 4.619 -13.479 1.00 84.88 82 PHE A C 1
ATOM 653 O O . PHE A 1 82 ? 8.246 5.159 -13.440 1.00 84.88 82 PHE A O 1
ATOM 660 N N . ALA A 1 83 ? 9.827 3.922 -12.447 1.00 85.94 83 ALA A N 1
ATOM 661 C CA . ALA A 1 83 ? 9.090 3.707 -11.205 1.00 85.94 83 ALA A CA 1
ATOM 662 C C . ALA A 1 83 ? 8.771 5.018 -10.468 1.00 85.94 83 ALA A C 1
ATOM 664 O O . ALA A 1 83 ? 7.653 5.188 -9.977 1.00 85.94 83 ALA A O 1
ATOM 665 N N . ILE A 1 84 ? 9.700 5.984 -10.448 1.00 89.75 84 ILE A N 1
ATOM 666 C CA . ILE A 1 84 ? 9.439 7.332 -9.914 1.00 89.75 84 ILE A CA 1
ATOM 667 C C . ILE A 1 84 ? 8.298 8.001 -10.690 1.00 89.75 84 ILE A C 1
ATOM 669 O O . ILE A 1 84 ? 7.346 8.491 -10.077 1.00 89.75 84 ILE A O 1
ATOM 673 N N . VAL A 1 85 ? 8.357 7.999 -12.026 1.00 91.06 85 VAL A N 1
ATOM 674 C CA . VAL A 1 85 ? 7.323 8.617 -12.873 1.00 91.06 85 VAL A CA 1
ATOM 675 C C . VAL A 1 85 ? 5.960 7.963 -12.652 1.00 91.06 85 VAL A C 1
ATOM 677 O O . VAL A 1 85 ? 4.974 8.674 -12.459 1.00 91.06 85 VAL A O 1
ATOM 680 N N . LEU A 1 86 ? 5.894 6.629 -12.623 1.00 89.38 86 LEU A N 1
ATOM 681 C CA . LEU A 1 86 ? 4.650 5.894 -12.388 1.00 89.38 86 LEU A CA 1
ATOM 682 C C . LEU A 1 86 ? 4.085 6.153 -10.984 1.00 89.38 86 LEU A C 1
ATOM 684 O O . LEU A 1 86 ? 2.884 6.368 -10.840 1.00 89.38 86 LEU A O 1
ATOM 688 N N . SER A 1 87 ? 4.932 6.179 -9.952 1.00 90.00 87 SER A N 1
ATOM 689 C CA . SER A 1 87 ? 4.507 6.380 -8.561 1.00 90.00 87 SER A CA 1
ATOM 690 C C . SER A 1 87 ? 3.975 7.791 -8.310 1.00 90.00 87 SER A C 1
ATOM 692 O O . SER A 1 87 ? 2.848 7.960 -7.835 1.00 90.00 87 SER A O 1
ATOM 694 N N . PHE A 1 88 ? 4.727 8.827 -8.699 1.00 92.25 88 PHE A N 1
ATOM 695 C CA . PHE A 1 88 ? 4.257 10.211 -8.580 1.00 92.25 88 PHE A CA 1
ATOM 696 C C . PHE A 1 88 ? 3.083 10.499 -9.518 1.00 92.25 88 PHE A C 1
ATOM 698 O O . PHE A 1 88 ? 2.151 11.209 -9.135 1.00 92.25 88 PHE A O 1
ATOM 705 N N . GLY A 1 89 ? 3.090 9.919 -10.719 1.00 91.94 89 GLY A N 1
ATOM 706 C CA . GLY A 1 89 ? 1.986 9.988 -11.667 1.00 91.94 89 GLY A CA 1
ATOM 707 C C . GLY A 1 89 ? 0.689 9.431 -11.081 1.00 91.94 89 GLY A C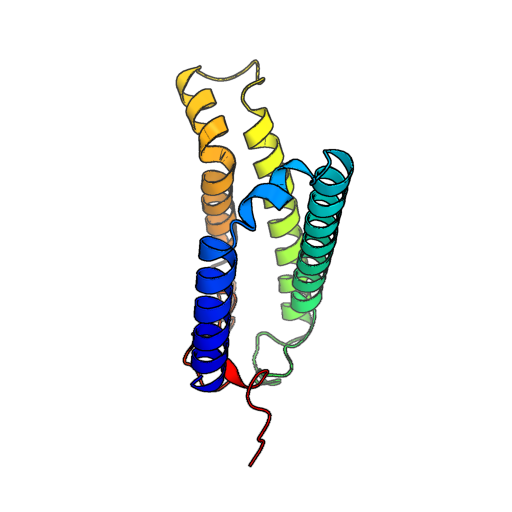 1
ATOM 708 O O . GLY A 1 89 ? -0.330 10.131 -11.054 1.00 91.94 89 GLY A O 1
ATOM 709 N N . LEU A 1 90 ? 0.731 8.216 -10.530 1.00 91.94 90 LEU A N 1
ATOM 710 C CA . LEU A 1 90 ? -0.399 7.585 -9.850 1.00 91.94 90 LEU A CA 1
ATOM 711 C C . LEU A 1 90 ? -0.857 8.410 -8.645 1.00 91.94 90 LEU A C 1
ATOM 713 O O . LEU A 1 90 ? -2.049 8.675 -8.511 1.00 91.94 90 LEU A O 1
ATOM 717 N N . LEU A 1 91 ? 0.068 8.877 -7.802 1.00 92.19 91 LEU A N 1
ATOM 718 C CA . LEU A 1 91 ? -0.255 9.690 -6.629 1.00 92.19 91 LEU A CA 1
ATOM 719 C C . LEU A 1 91 ? -0.999 10.974 -7.019 1.00 92.19 91 LEU A C 1
ATOM 721 O O . LEU A 1 91 ? -2.076 11.261 -6.492 1.00 92.19 91 LEU A O 1
ATOM 725 N N . LEU A 1 92 ? -0.449 11.749 -7.956 1.00 90.69 92 LEU A N 1
ATOM 726 C CA . LEU A 1 92 ? -1.036 13.020 -8.376 1.00 90.69 92 LEU A CA 1
ATOM 727 C C . LEU A 1 92 ? -2.397 12.814 -9.040 1.00 90.69 92 LEU A C 1
ATOM 729 O O . LEU A 1 92 ? -3.356 13.512 -8.707 1.00 90.69 92 LEU A O 1
ATOM 733 N N . THR A 1 93 ? -2.508 11.848 -9.949 1.00 88.81 93 THR A N 1
ATOM 734 C CA . THR A 1 93 ? -3.765 11.564 -10.655 1.00 88.81 93 THR A CA 1
ATOM 735 C C . THR A 1 93 ? -4.836 10.980 -9.731 1.00 88.81 93 THR A C 1
ATOM 737 O O . THR A 1 93 ? -5.987 11.404 -9.811 1.00 88.81 93 THR A O 1
ATOM 740 N N . ALA A 1 94 ? -4.482 10.120 -8.771 1.00 87.75 94 ALA A N 1
ATOM 741 C CA . ALA A 1 94 ? -5.409 9.611 -7.758 1.00 87.75 94 ALA A CA 1
ATOM 742 C C . ALA A 1 94 ? -5.922 10.729 -6.833 1.00 87.75 94 ALA A C 1
ATOM 744 O O . ALA A 1 94 ? -7.124 10.822 -6.564 1.00 87.75 94 ALA A O 1
ATOM 745 N N . LEU A 1 95 ? -5.042 11.642 -6.401 1.00 87.69 95 LEU A N 1
ATOM 746 C CA . LEU A 1 95 ? -5.434 12.817 -5.615 1.00 87.69 95 LEU A CA 1
ATOM 747 C C . LEU A 1 95 ? -6.344 13.763 -6.411 1.00 87.69 95 LEU A C 1
ATOM 749 O O . LEU A 1 95 ? -7.297 14.319 -5.855 1.00 87.69 95 LEU A O 1
ATOM 753 N N . ARG A 1 96 ? -6.079 13.940 -7.711 1.00 84.75 96 ARG A N 1
ATOM 754 C CA . ARG A 1 96 ? -6.950 14.701 -8.619 1.00 84.75 96 ARG A CA 1
ATOM 755 C C . ARG A 1 96 ? -8.305 14.019 -8.789 1.00 84.75 96 ARG A C 1
ATOM 757 O O . ARG A 1 96 ? -9.315 14.711 -8.713 1.00 84.75 96 ARG A O 1
ATOM 764 N N . SER A 1 97 ? -8.341 12.692 -8.905 1.00 84.62 97 SER A N 1
ATOM 765 C CA . SER A 1 97 ? -9.585 11.922 -9.007 1.00 84.62 97 SER A CA 1
ATOM 766 C C . SER A 1 97 ? -10.456 12.075 -7.762 1.00 84.62 97 SER A C 1
ATOM 768 O O . SER A 1 97 ? -11.656 12.301 -7.872 1.00 84.62 97 SER A O 1
ATOM 770 N N . ARG A 1 98 ? -9.857 12.090 -6.563 1.00 80.06 98 ARG A N 1
ATOM 771 C CA . ARG A 1 98 ? -10.603 12.343 -5.317 1.00 80.06 98 ARG A CA 1
ATOM 772 C C . ARG A 1 98 ? -11.185 13.760 -5.251 1.00 80.06 98 ARG A C 1
ATOM 774 O O . ARG A 1 98 ? -12.231 13.980 -4.647 1.00 80.06 98 ARG A O 1
ATOM 781 N N . LYS A 1 99 ? -10.519 14.734 -5.881 1.00 78.50 99 LYS A N 1
ATOM 782 C 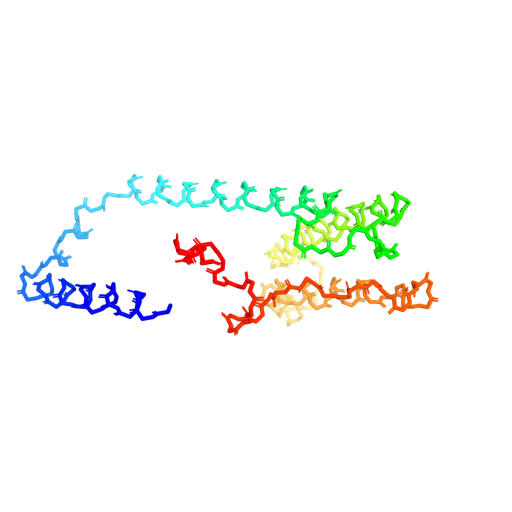CA . LYS A 1 99 ? -11.000 16.120 -6.018 1.00 78.50 99 LYS A CA 1
ATOM 783 C C . LYS A 1 99 ? -11.953 16.313 -7.206 1.00 78.50 99 LYS A C 1
ATOM 785 O O . LYS A 1 99 ? -12.530 17.390 -7.328 1.00 78.50 99 LYS A O 1
ATOM 790 N N . ALA A 1 100 ? -12.186 15.296 -8.041 1.00 73.69 100 ALA A N 1
ATOM 791 C CA . ALA A 1 100 ? -13.053 15.402 -9.217 1.00 73.69 100 ALA A CA 1
ATOM 792 C C . ALA A 1 100 ? -14.510 15.737 -8.852 1.00 73.69 100 ALA A C 1
ATOM 794 O O . ALA A 1 100 ? -15.227 16.337 -9.650 1.00 73.69 100 ALA A O 1
ATOM 795 N N . ARG A 1 101 ? -14.951 15.451 -7.617 1.00 66.38 101 ARG A N 1
ATOM 796 C CA . ARG A 1 101 ? -16.300 15.806 -7.153 1.00 66.38 101 ARG A CA 1
ATOM 797 C C . ARG A 1 101 ? -16.559 17.318 -7.144 1.00 66.38 101 ARG A C 1
ATOM 799 O O . ARG A 1 101 ? -17.706 17.708 -7.312 1.00 66.38 101 ARG A O 1
ATOM 806 N N . SER A 1 102 ? -15.552 18.176 -6.994 1.00 71.75 102 SER A N 1
ATOM 807 C CA . SER A 1 102 ? -15.735 19.638 -7.036 1.00 71.75 102 SER A CA 1
ATOM 808 C C . SER A 1 102 ? -15.436 20.257 -8.405 1.00 71.75 102 SER A C 1
ATOM 810 O O . SER A 1 102 ? -15.409 21.484 -8.533 1.00 71.75 102 SER A O 1
ATOM 812 N N . TRP A 1 103 ? -15.204 19.441 -9.440 1.00 73.81 103 TRP A N 1
ATOM 813 C CA . TRP A 1 103 ? -14.894 19.962 -10.765 1.00 73.81 103 TRP A CA 1
ATOM 814 C C . TRP A 1 103 ? -16.135 20.578 -11.416 1.00 73.81 103 TRP A C 1
ATOM 816 O O . TRP A 1 103 ? -17.197 19.960 -11.467 1.00 73.81 103 TRP A O 1
ATOM 826 N N . ARG A 1 104 ? -15.982 21.812 -11.914 1.00 68.25 104 ARG A N 1
ATOM 827 C CA . ARG A 1 104 ? -17.042 22.569 -12.606 1.00 68.25 104 ARG A CA 1
ATOM 828 C C . ARG A 1 104 ? -17.294 22.073 -14.033 1.00 68.25 104 ARG A C 1
ATOM 830 O O . ARG A 1 104 ? -18.315 22.412 -14.616 1.00 68.25 104 ARG A O 1
ATOM 837 N N . TYR A 1 105 ? -16.372 21.284 -14.580 1.00 64.62 105 TYR A N 1
ATOM 838 C CA . TYR A 1 105 ? -16.421 20.775 -15.944 1.00 64.62 105 TYR A CA 1
ATOM 839 C C . TYR A 1 105 ? -16.561 19.248 -15.904 1.00 64.62 105 TYR A C 1
ATOM 841 O O . TYR A 1 105 ? -15.690 18.562 -15.371 1.00 64.62 105 TYR A O 1
ATOM 849 N N . GLY A 1 106 ? -17.676 18.728 -16.427 1.00 66.38 106 GLY A N 1
ATOM 850 C CA . GLY A 1 106 ? -17.957 17.291 -16.530 1.00 66.38 106 GLY A CA 1
ATOM 851 C C . GLY A 1 106 ? -19.436 16.944 -16.327 1.00 66.38 106 GLY A C 1
ATOM 852 O O . GLY A 1 106 ? -20.127 17.564 -15.519 1.00 66.38 106 GLY A O 1
ATOM 853 N N . ALA A 1 107 ? -19.927 15.930 -17.046 1.00 73.94 107 ALA A N 1
ATOM 854 C CA . ALA A 1 107 ? -21.280 15.406 -16.860 1.00 73.94 107 ALA A CA 1
ATOM 855 C C . ALA A 1 107 ? -21.446 14.819 -15.443 1.00 73.94 107 ALA A C 1
ATOM 857 O O . ALA A 1 107 ? -20.564 14.112 -14.947 1.00 73.94 107 ALA A O 1
ATOM 858 N N . GLY A 1 108 ? -22.580 15.092 -14.787 1.00 73.25 108 GLY A N 1
ATOM 859 C CA . GLY A 1 108 ? -22.806 14.744 -13.377 1.00 73.25 108 GLY A CA 1
ATOM 860 C C . GLY A 1 108 ? -22.638 13.255 -13.048 1.00 73.25 108 GLY A C 1
ATOM 861 O O . GLY A 1 108 ? -22.105 12.930 -11.989 1.00 73.25 108 GLY A O 1
ATOM 862 N N . TRP A 1 109 ? -23.013 12.369 -13.975 1.00 76.19 109 TRP A N 1
ATOM 863 C CA . TRP A 1 109 ? -22.871 10.917 -13.831 1.00 76.19 109 TRP A CA 1
ATOM 864 C C . TRP A 1 109 ? -21.408 10.451 -13.919 1.00 76.19 109 TRP A C 1
ATOM 866 O O . TRP A 1 109 ? -20.930 9.741 -13.035 1.00 76.19 109 TRP A O 1
ATOM 876 N N . LEU A 1 110 ? -20.656 10.936 -14.916 1.00 73.94 110 LEU A N 1
ATOM 877 C CA . LEU A 1 110 ? -19.235 10.609 -15.092 1.00 73.94 110 LEU A CA 1
ATOM 878 C C . LEU A 1 110 ? -18.387 11.124 -13.915 1.00 73.94 110 LEU A C 1
ATOM 880 O O . LEU A 1 110 ? -17.470 10.450 -13.451 1.00 73.94 110 LEU A O 1
ATOM 884 N N . ARG A 1 111 ? -18.729 12.304 -13.381 1.00 77.25 111 ARG A N 1
ATOM 885 C CA . ARG A 1 111 ? -18.077 12.890 -12.201 1.00 77.25 111 ARG A CA 1
ATOM 886 C C . ARG A 1 111 ? -18.271 12.041 -10.944 1.00 77.25 111 ARG A C 1
ATOM 888 O O . ARG A 1 111 ? -17.328 11.905 -10.169 1.00 77.25 111 ARG A O 1
ATOM 895 N N . GLY A 1 112 ? -19.472 11.495 -10.738 1.00 76.94 112 GLY A N 1
ATOM 896 C CA . GLY A 1 112 ? -19.756 10.583 -9.625 1.00 76.94 112 GLY A CA 1
ATOM 897 C C . GLY A 1 112 ? -18.909 9.317 -9.722 1.00 76.94 112 GLY A C 1
ATOM 898 O O . GLY A 1 112 ? -18.170 8.998 -8.796 1.00 76.94 112 GLY A O 1
ATOM 899 N N . PHE A 1 113 ? -18.902 8.688 -10.900 1.00 81.56 113 PHE A N 1
ATOM 900 C CA . PHE A 1 113 ? -18.112 7.484 -11.152 1.00 81.56 113 PHE A CA 1
ATOM 901 C C . PHE A 1 113 ? -16.602 7.694 -10.925 1.00 81.56 113 PHE A C 1
ATOM 903 O O . PHE A 1 113 ? -15.963 6.895 -10.246 1.00 81.56 113 PHE A O 1
ATOM 910 N N . ILE A 1 114 ? -16.026 8.794 -11.424 1.00 82.06 114 ILE A N 1
ATOM 911 C CA . ILE A 1 114 ? -14.594 9.113 -11.254 1.00 82.06 114 ILE A CA 1
ATOM 912 C C . ILE A 1 114 ? -14.246 9.481 -9.801 1.00 82.06 114 ILE A C 1
ATOM 914 O O . ILE A 1 114 ? -13.121 9.248 -9.356 1.00 82.06 114 ILE A O 1
ATOM 918 N N . ALA A 1 115 ? -15.178 10.068 -9.047 1.00 79.88 115 ALA A N 1
ATOM 919 C CA . ALA A 1 115 ? -14.940 10.400 -7.646 1.00 79.88 115 ALA A CA 1
ATOM 920 C C . ALA A 1 115 ? -14.954 9.148 -6.754 1.00 79.88 115 ALA A C 1
ATOM 922 O O . ALA A 1 115 ? -14.108 9.036 -5.867 1.00 79.88 115 ALA A O 1
ATOM 923 N N . ASP A 1 116 ? -15.863 8.209 -7.023 1.00 85.44 116 ASP A N 1
ATOM 924 C CA . ASP A 1 116 ? -16.049 7.009 -6.203 1.00 85.44 116 ASP A CA 1
ATOM 925 C C . ASP A 1 116 ? -15.064 5.886 -6.589 1.00 85.44 116 ASP A C 1
ATOM 927 O O . ASP A 1 116 ? -14.490 5.235 -5.716 1.00 85.44 116 ASP A O 1
ATOM 931 N N . TYR A 1 117 ? -14.768 5.717 -7.886 1.00 86.00 117 TYR A N 1
ATOM 932 C CA . TYR A 1 117 ? -13.832 4.705 -8.409 1.00 86.00 117 TYR A CA 1
ATOM 933 C C . TYR A 1 117 ? -12.486 5.280 -8.860 1.00 86.00 117 TYR A C 1
ATOM 935 O O . TYR A 1 117 ? -11.714 4.620 -9.555 1.00 86.00 117 TYR A O 1
ATOM 943 N N . GLY A 1 118 ? -12.168 6.506 -8.455 1.00 85.06 118 GLY A N 1
ATOM 944 C CA . GLY A 1 118 ? -10.993 7.219 -8.940 1.00 85.06 118 GLY A CA 1
ATOM 945 C C . GLY A 1 118 ? -9.670 6.501 -8.716 1.00 85.06 118 GLY A C 1
ATOM 946 O O . GLY A 1 118 ? -8.867 6.369 -9.633 1.00 85.06 118 GLY A O 1
ATOM 947 N N . VAL A 1 119 ? -9.449 5.997 -7.501 1.00 87.12 119 VAL A N 1
ATOM 948 C CA . VAL A 1 119 ? -8.217 5.272 -7.155 1.00 87.12 119 VAL A CA 1
ATOM 949 C C . VAL A 1 119 ? -8.059 3.987 -7.984 1.00 87.12 119 VAL A C 1
ATOM 951 O O . VAL A 1 119 ? -7.040 3.875 -8.664 1.00 87.12 119 VAL A O 1
ATOM 954 N N . PRO A 1 120 ? -9.024 3.041 -8.010 1.00 89.75 120 PRO A N 1
ATOM 955 C CA . PRO A 1 120 ? -8.879 1.831 -8.824 1.00 89.75 120 PRO A CA 1
ATOM 956 C C . PRO A 1 120 ? -8.811 2.121 -10.331 1.00 89.75 120 PRO A C 1
ATOM 958 O O . PRO A 1 120 ? -8.045 1.470 -11.037 1.00 89.75 120 PRO A O 1
ATOM 961 N N . LEU A 1 121 ? -9.531 3.130 -10.834 1.00 88.94 121 LEU A N 1
ATOM 962 C CA . LEU A 1 121 ? -9.441 3.535 -12.239 1.00 88.94 121 LEU A CA 1
ATOM 963 C C . LEU A 1 121 ? -8.044 4.065 -12.591 1.00 88.94 121 LEU A C 1
ATOM 965 O O . LEU A 1 121 ? -7.494 3.688 -13.624 1.00 88.94 121 LEU A O 1
ATOM 969 N N . MET A 1 122 ? -7.432 4.878 -11.724 1.00 88.31 122 MET A N 1
ATOM 970 C CA . MET A 1 122 ? -6.061 5.353 -11.941 1.00 88.31 122 MET A CA 1
ATOM 971 C C . MET A 1 122 ? -5.044 4.214 -11.878 1.00 88.31 122 MET A C 1
ATOM 973 O O . MET A 1 122 ? -4.098 4.217 -12.661 1.00 88.31 122 MET A O 1
ATOM 977 N N . VAL A 1 123 ? -5.257 3.204 -11.029 1.00 89.69 123 VAL A N 1
ATOM 978 C CA . VAL A 1 123 ? -4.423 1.993 -11.036 1.00 89.69 123 VAL A CA 1
ATOM 979 C C . VAL A 1 123 ? -4.488 1.300 -12.398 1.00 89.69 123 VAL A C 1
ATOM 981 O O . VAL A 1 123 ? -3.439 0.973 -12.945 1.00 89.69 123 VAL A O 1
ATOM 984 N N . LEU A 1 124 ? -5.676 1.125 -12.988 1.00 89.88 124 LEU A N 1
ATOM 985 C CA . LEU A 1 124 ? -5.814 0.525 -14.323 1.00 89.88 124 LEU A CA 1
ATOM 986 C C . LEU A 1 124 ? -5.122 1.357 -15.410 1.00 89.88 124 LEU A C 1
ATOM 988 O O . LEU A 1 124 ? -4.395 0.799 -16.229 1.00 89.88 124 LEU A O 1
ATOM 992 N N . VAL A 1 125 ? -5.302 2.681 -15.393 1.00 89.69 125 VAL A N 1
ATOM 993 C CA . VAL A 1 125 ? -4.677 3.592 -16.366 1.00 89.69 125 VAL A CA 1
ATOM 994 C C . VAL A 1 125 ? -3.153 3.527 -16.276 1.00 89.69 125 VAL A C 1
ATOM 996 O O . VAL A 1 125 ? -2.494 3.309 -17.289 1.00 89.69 125 VAL A O 1
ATOM 999 N N . TRP A 1 126 ? -2.579 3.655 -15.078 1.00 89.31 126 TRP A N 1
ATOM 1000 C CA . TRP A 1 126 ? -1.124 3.632 -14.894 1.00 89.31 126 TRP A CA 1
ATOM 1001 C C . TRP A 1 126 ? -0.516 2.247 -15.091 1.00 89.31 126 TRP A C 1
ATOM 1003 O O . TRP A 1 126 ? 0.608 2.140 -15.579 1.00 89.31 126 TRP A O 1
ATOM 1013 N N . THR A 1 127 ? -1.274 1.188 -14.804 1.00 87.12 127 THR A N 1
ATOM 1014 C CA . THR A 1 127 ? -0.894 -0.172 -15.194 1.00 87.12 127 THR A CA 1
ATOM 1015 C C . THR A 1 127 ? -0.835 -0.271 -16.715 1.00 87.12 127 THR A C 1
ATOM 1017 O O . THR A 1 127 ? 0.171 -0.718 -17.247 1.00 87.12 127 THR A O 1
ATOM 1020 N N . GLY A 1 128 ? -1.844 0.226 -17.435 1.00 85.81 128 GLY A N 1
ATOM 1021 C CA . GLY A 1 128 ? -1.832 0.285 -18.898 1.00 85.81 128 GLY A CA 1
ATOM 1022 C C . GLY A 1 128 ? -0.626 1.049 -19.451 1.00 85.81 128 GLY A C 1
ATOM 1023 O O . GLY A 1 128 ? 0.076 0.524 -20.310 1.00 85.81 128 GLY A O 1
ATOM 1024 N N . VAL A 1 129 ? -0.324 2.233 -18.903 1.00 86.62 129 VAL A N 1
ATOM 1025 C CA . VAL A 1 129 ? 0.860 3.040 -19.270 1.00 86.62 129 VAL A CA 1
ATOM 1026 C C . VAL A 1 129 ? 2.163 2.274 -19.039 1.00 86.62 129 VAL A C 1
ATOM 1028 O O . VAL A 1 129 ? 3.069 2.348 -19.867 1.00 86.62 129 VAL A O 1
ATOM 1031 N N . SER A 1 130 ? 2.241 1.486 -17.964 1.00 84.75 130 SER A N 1
ATOM 1032 C CA . SER A 1 130 ? 3.388 0.618 -17.687 1.00 84.75 130 SER A CA 1
ATOM 1033 C C . SER A 1 130 ? 3.625 -0.437 -18.781 1.00 84.75 130 SER A C 1
ATOM 1035 O O . SER A 1 130 ? 4.774 -0.788 -19.038 1.00 84.75 130 SER A O 1
ATOM 1037 N N . TYR A 1 131 ? 2.573 -0.889 -19.478 1.00 80.62 131 TYR A N 1
ATOM 1038 C CA . TYR A 1 131 ? 2.656 -1.903 -20.539 1.00 80.62 131 TYR A CA 1
ATOM 1039 C C . TYR A 1 131 ? 2.872 -1.348 -21.960 1.00 80.62 131 TYR A C 1
ATOM 1041 O O . TYR A 1 131 ? 3.148 -2.137 -22.862 1.00 80.62 131 TYR A O 1
ATOM 1049 N N . ILE A 1 132 ? 2.781 -0.031 -22.191 1.00 79.50 132 ILE A N 1
ATOM 1050 C CA . ILE A 1 132 ? 2.944 0.576 -23.532 1.00 79.50 132 ILE A CA 1
ATOM 1051 C C . ILE A 1 132 ? 4.333 0.318 -24.161 1.00 79.50 132 ILE A C 1
ATOM 1053 O O . ILE A 1 132 ? 4.376 0.026 -25.355 1.00 79.50 132 ILE A O 1
ATOM 1057 N N . PRO A 1 133 ? 5.469 0.356 -23.431 1.00 70.94 133 PRO A N 1
ATOM 1058 C CA . PRO A 1 133 ? 6.805 0.123 -24.003 1.00 70.94 133 PRO A CA 1
ATOM 1059 C C . PRO A 1 133 ? 7.113 -1.344 -24.380 1.00 70.94 133 PRO A C 1
ATOM 1061 O O . PRO A 1 133 ? 8.271 -1.752 -24.373 1.00 70.94 133 PRO A O 1
ATOM 1064 N N . HIS A 1 134 ? 6.100 -2.163 -24.677 1.00 56.22 134 HIS A N 1
ATOM 1065 C CA . HIS A 1 134 ? 6.217 -3.617 -24.834 1.00 56.22 134 HIS A CA 1
ATOM 1066 C C . HIS A 1 134 ? 7.272 -4.064 -25.863 1.00 56.22 134 HIS A C 1
ATOM 1068 O O . HIS A 1 134 ? 7.955 -5.062 -25.639 1.00 56.22 134 HIS A O 1
ATOM 1074 N N . ASP A 1 135 ? 7.427 -3.328 -26.965 1.00 58.09 135 ASP A N 1
ATOM 1075 C CA . ASP A 1 135 ? 8.258 -3.761 -28.097 1.00 58.09 135 ASP A CA 1
ATOM 1076 C C . ASP A 1 135 ? 9.733 -3.349 -27.983 1.00 58.09 135 ASP A C 1
ATOM 1078 O O . ASP A 1 135 ? 10.589 -3.898 -28.675 1.00 58.09 135 ASP A O 1
ATOM 1082 N N . SER A 1 136 ? 10.057 -2.417 -27.085 1.00 60.72 136 SER A N 1
ATOM 1083 C CA . SER A 1 136 ? 11.410 -1.882 -26.891 1.00 60.72 136 SER A CA 1
ATOM 1084 C C . SER A 1 136 ? 12.166 -2.516 -25.716 1.00 60.72 136 SER A C 1
ATOM 1086 O O . SER A 1 136 ? 13.310 -2.143 -25.451 1.00 60.72 136 SER A O 1
ATOM 1088 N N . VAL A 1 137 ? 11.570 -3.499 -25.026 1.00 61.16 137 VAL A N 1
ATOM 1089 C CA . VAL A 1 137 ? 12.150 -4.143 -23.836 1.00 61.16 137 VAL A CA 1
ATOM 1090 C C . VAL A 1 137 ? 12.560 -5.603 -24.120 1.00 61.16 137 VAL A C 1
ATOM 1092 O O . VAL A 1 137 ? 11.738 -6.400 -24.577 1.00 61.16 137 VAL A O 1
ATOM 1095 N N . PRO A 1 138 ? 13.812 -6.014 -23.823 1.00 59.84 138 PRO A N 1
ATOM 1096 C CA . PRO A 1 138 ? 14.254 -7.402 -23.964 1.00 59.84 138 PRO A CA 1
ATOM 1097 C C . PRO A 1 138 ? 13.411 -8.372 -23.118 1.00 59.84 138 PRO A C 1
ATOM 1099 O O . PRO A 1 138 ? 13.093 -8.086 -21.965 1.00 59.84 138 PRO A O 1
ATOM 1102 N N . LYS A 1 139 ? 13.125 -9.571 -23.650 1.00 54.72 139 LYS A N 1
ATOM 1103 C CA . LYS A 1 139 ? 12.234 -10.614 -23.077 1.00 54.72 139 LYS A CA 1
ATOM 1104 C C . LYS A 1 139 ? 12.596 -11.137 -21.664 1.00 54.72 139 LYS A C 1
ATOM 1106 O O . LYS A 1 139 ? 11.930 -12.045 -21.177 1.00 54.72 139 LYS A O 1
ATOM 1111 N N . GLY A 1 140 ? 13.635 -10.602 -21.021 1.00 55.06 140 GLY A N 1
ATOM 1112 C CA . GLY A 1 140 ? 14.169 -11.043 -19.729 1.00 55.06 140 GLY A CA 1
ATOM 1113 C C . GLY A 1 140 ? 13.917 -10.105 -18.543 1.00 55.06 140 GLY A C 1
ATOM 1114 O O . GLY A 1 140 ? 14.407 -10.406 -17.460 1.00 55.06 140 GLY A O 1
ATOM 1115 N N . ILE A 1 141 ? 13.203 -8.986 -18.720 1.00 56.59 141 ILE A N 1
ATOM 1116 C CA . ILE A 1 141 ? 12.857 -8.088 -17.605 1.00 56.59 141 ILE A CA 1
ATOM 1117 C C . ILE A 1 141 ? 11.508 -8.530 -17.007 1.00 56.59 141 ILE A C 1
ATOM 1119 O O . ILE A 1 141 ? 10.509 -8.569 -17.737 1.00 56.59 141 ILE A O 1
ATOM 1123 N N . PRO A 1 142 ? 11.441 -8.909 -15.717 1.00 52.91 142 PRO A N 1
ATOM 1124 C CA . PRO A 1 142 ? 10.198 -9.278 -15.062 1.00 52.91 142 PRO A CA 1
ATOM 1125 C C . PRO A 1 142 ? 9.248 -8.079 -15.066 1.00 52.91 142 PRO A C 1
ATOM 1127 O O . PRO A 1 142 ? 9.475 -7.051 -14.444 1.00 52.91 142 PRO A O 1
ATOM 1130 N N . ARG A 1 143 ? 8.142 -8.238 -15.794 1.00 58.34 143 ARG A N 1
ATOM 1131 C CA . ARG A 1 143 ? 7.079 -7.233 -15.985 1.00 58.34 143 ARG A CA 1
ATOM 1132 C C . ARG A 1 143 ? 6.148 -7.089 -14.772 1.00 58.34 143 ARG A C 1
ATOM 1134 O O . ARG A 1 143 ? 5.090 -6.476 -14.863 1.00 58.34 143 ARG A O 1
ATOM 1141 N N . ARG A 1 144 ? 6.485 -7.741 -13.659 1.00 54.12 144 ARG A N 1
ATOM 1142 C CA . ARG A 1 144 ? 5.719 -7.783 -12.413 1.00 54.12 144 ARG A CA 1
ATOM 1143 C C . ARG A 1 144 ? 6.708 -7.559 -11.280 1.00 54.12 144 ARG A C 1
ATOM 1145 O O . ARG A 1 144 ? 7.767 -8.182 -11.303 1.00 54.12 144 ARG A O 1
ATOM 1152 N N . LEU A 1 145 ? 6.324 -6.776 -10.270 1.00 51.53 145 LEU A N 1
ATOM 1153 C CA . LEU A 1 145 ? 6.874 -6.963 -8.928 1.00 51.53 145 LEU A CA 1
ATOM 1154 C C . LEU A 1 145 ? 6.754 -8.458 -8.638 1.00 51.53 145 LEU A C 1
ATOM 1156 O O . LEU A 1 145 ? 5.642 -8.995 -8.609 1.00 51.53 145 LEU A O 1
ATOM 1160 N N . PHE A 1 146 ? 7.887 -9.149 -8.535 1.00 47.75 146 PHE A N 1
ATOM 1161 C CA . PHE A 1 146 ? 7.893 -10.542 -8.134 1.00 47.75 146 PHE A CA 1
ATOM 1162 C C . PHE A 1 146 ? 7.424 -10.555 -6.683 1.00 47.75 146 PHE A C 1
ATOM 1164 O O . PHE A 1 146 ? 8.209 -10.367 -5.763 1.00 47.75 146 PHE A O 1
ATOM 1171 N N . SER A 1 147 ? 6.114 -10.688 -6.468 1.00 49.94 147 SER A N 1
ATOM 1172 C CA . SER A 1 147 ? 5.589 -11.071 -5.170 1.00 49.94 147 SER A CA 1
ATOM 1173 C C . SER A 1 147 ? 5.862 -12.569 -5.068 1.00 49.94 147 SER A C 1
ATOM 1175 O O . SER A 1 147 ? 5.144 -13.338 -5.728 1.00 49.94 147 SER A O 1
ATOM 1177 N N . PRO A 1 148 ? 6.911 -13.009 -4.344 1.00 55.91 148 PRO A N 1
ATOM 1178 C CA . PRO A 1 148 ? 7.147 -14.428 -4.167 1.00 55.91 148 PRO A CA 1
ATOM 1179 C C . PRO A 1 148 ? 5.851 -15.023 -3.640 1.00 55.91 148 PRO A C 1
ATOM 1181 O O . PRO A 1 148 ? 5.218 -14.463 -2.738 1.00 55.91 148 PRO A O 1
ATOM 1184 N N . ASN A 1 149 ? 5.404 -16.114 -4.259 1.00 60.00 149 ASN A N 1
ATOM 1185 C CA . ASN A 1 149 ? 4.205 -16.761 -3.766 1.00 60.00 149 ASN A CA 1
ATOM 1186 C C . ASN A 1 149 ? 4.458 -17.111 -2.282 1.00 60.00 149 ASN A C 1
ATOM 1188 O O . ASN A 1 149 ? 5.594 -17.459 -1.932 1.00 60.00 149 ASN A O 1
ATOM 1192 N N . PRO A 1 150 ? 3.456 -16.983 -1.393 1.00 60.62 150 PRO A N 1
ATOM 1193 C CA . PRO A 1 150 ? 3.689 -17.146 0.039 1.00 60.62 150 PRO A CA 1
ATOM 1194 C C . PRO A 1 150 ? 4.308 -18.495 0.388 1.00 60.62 150 PRO A C 1
ATOM 1196 O O . PRO A 1 150 ? 4.910 -18.603 1.441 1.00 60.62 150 PRO A O 1
ATOM 1199 N N . TRP A 1 151 ? 4.163 -19.480 -0.502 1.00 61.41 151 TRP A N 1
ATOM 1200 C CA . TRP A 1 151 ? 4.541 -20.882 -0.382 1.00 61.41 151 TRP A CA 1
ATOM 1201 C C . TRP A 1 151 ? 5.854 -21.239 -1.102 1.00 61.41 151 TRP A C 1
ATOM 1203 O O . TRP A 1 151 ? 6.188 -22.418 -1.200 1.00 61.41 151 TRP A O 1
ATOM 1213 N N . SER A 1 152 ? 6.596 -20.251 -1.618 1.00 59.94 152 SER A N 1
ATOM 1214 C CA . SER A 1 152 ? 7.788 -20.478 -2.446 1.00 59.94 152 SER A CA 1
ATOM 1215 C C . SER A 1 152 ? 9.038 -20.569 -1.577 1.00 59.94 152 SER A C 1
ATOM 1217 O O . SER A 1 152 ? 9.142 -19.835 -0.586 1.00 59.94 152 SER A O 1
ATOM 1219 N N . PRO A 1 153 ? 10.015 -21.422 -1.946 1.00 55.03 153 PRO A N 1
ATOM 1220 C CA . PRO A 1 153 ? 11.330 -21.428 -1.311 1.00 55.03 153 PRO A CA 1
ATOM 1221 C C . PRO A 1 153 ? 11.951 -20.031 -1.483 1.00 55.03 153 PRO A C 1
ATOM 1223 O O . PRO A 1 153 ? 12.181 -19.601 -2.610 1.00 55.03 153 PRO A O 1
ATOM 1226 N N . GLY A 1 154 ? 12.115 -19.282 -0.388 1.00 57.34 154 GLY A N 1
ATOM 1227 C CA . GLY A 1 154 ? 12.521 -17.869 -0.388 1.00 57.34 154 GLY A CA 1
ATOM 1228 C C . GLY A 1 154 ? 11.539 -16.918 0.315 1.00 57.34 154 GLY A C 1
ATOM 1229 O O . GLY A 1 154 ? 11.958 -15.909 0.885 1.00 57.34 154 GLY A O 1
ATOM 1230 N N . ALA A 1 155 ? 10.237 -17.234 0.357 1.00 55.25 155 ALA A N 1
ATOM 1231 C CA . ALA A 1 155 ? 9.242 -16.423 1.075 1.00 55.25 155 ALA A CA 1
ATOM 1232 C C . ALA A 1 155 ? 9.342 -16.583 2.607 1.00 55.25 155 ALA A C 1
ATOM 1234 O O . ALA A 1 155 ? 9.045 -15.651 3.359 1.00 55.25 155 ALA A O 1
ATOM 1235 N N . TYR A 1 156 ? 9.809 -17.747 3.074 1.00 59.56 156 TYR A N 1
ATOM 1236 C CA . TYR A 1 156 ? 9.934 -18.075 4.498 1.00 59.56 156 TYR A CA 1
ATOM 1237 C C . TYR A 1 156 ? 11.315 -17.811 5.100 1.00 59.56 156 TYR A C 1
ATOM 1239 O O . TYR A 1 156 ? 11.444 -17.939 6.313 1.00 59.56 156 TYR A O 1
ATOM 1247 N N . ASP A 1 157 ? 12.310 -17.393 4.313 1.00 61.28 157 ASP A N 1
ATOM 1248 C CA . ASP A 1 157 ? 13.700 -17.257 4.781 1.00 61.28 157 ASP A CA 1
ATOM 1249 C C . ASP A 1 157 ? 13.860 -16.251 5.935 1.00 61.28 157 ASP A C 1
ATOM 1251 O O . ASP A 1 157 ? 14.752 -16.389 6.766 1.00 61.28 157 ASP A O 1
ATOM 1255 N N . ASN A 1 158 ? 12.962 -15.262 6.033 1.00 58.03 158 ASN A N 1
ATOM 1256 C CA . ASN A 1 158 ? 12.931 -14.302 7.147 1.00 58.03 158 ASN A CA 1
ATOM 1257 C C . ASN A 1 158 ? 12.377 -14.909 8.453 1.00 58.03 158 ASN A C 1
ATOM 1259 O O . ASN A 1 158 ? 12.545 -14.328 9.520 1.00 58.03 158 ASN A O 1
ATOM 1263 N N . TRP A 1 159 ? 11.685 -16.047 8.364 1.00 55.28 159 TRP A N 1
ATOM 1264 C CA . TRP A 1 159 ? 10.982 -16.723 9.460 1.00 55.28 159 TRP A CA 1
ATOM 1265 C C . TRP A 1 159 ? 11.592 -18.088 9.809 1.00 55.28 159 TRP A C 1
ATOM 1267 O O . TRP A 1 159 ? 11.260 -18.671 10.842 1.00 55.28 159 TRP A O 1
ATOM 1277 N N . THR A 1 160 ? 12.474 -18.626 8.966 1.00 54.16 160 THR A N 1
ATOM 1278 C CA . THR A 1 160 ? 13.253 -19.830 9.256 1.00 54.16 160 THR A CA 1
ATOM 1279 C C . THR A 1 160 ? 14.520 -19.438 10.008 1.00 54.16 160 THR A C 1
ATOM 1281 O O . THR A 1 160 ? 15.523 -19.053 9.418 1.00 54.16 160 THR A O 1
ATOM 1284 N N . VAL A 1 161 ? 14.470 -19.548 11.336 1.00 54.41 161 VAL A N 1
ATOM 1285 C CA . VAL A 1 161 ? 15.621 -19.330 12.236 1.00 54.41 161 VAL A CA 1
ATOM 1286 C C . VAL A 1 161 ? 16.698 -20.415 12.059 1.00 54.41 161 VAL A C 1
ATOM 1288 O O . VAL A 1 161 ? 17.847 -20.227 12.444 1.00 54.41 161 VAL A O 1
ATOM 1291 N N . ILE A 1 162 ? 16.349 -21.542 11.437 1.00 47.97 162 ILE A N 1
ATOM 1292 C CA . ILE A 1 162 ? 17.252 -22.670 11.227 1.00 47.97 162 ILE A CA 1
ATOM 1293 C C . ILE A 1 162 ? 17.742 -22.635 9.778 1.00 47.97 162 ILE A C 1
ATOM 1295 O O . ILE A 1 162 ? 17.027 -23.046 8.865 1.00 47.97 162 ILE A O 1
ATOM 1299 N N . LYS A 1 163 ? 18.969 -22.149 9.581 1.00 45.62 163 LYS A N 1
ATOM 1300 C CA . LYS A 1 163 ? 19.786 -22.554 8.436 1.00 45.62 163 LYS A CA 1
ATOM 1301 C C . LYS A 1 163 ? 20.419 -23.892 8.818 1.00 45.62 163 LYS A C 1
ATOM 1303 O O . LYS A 1 163 ? 21.218 -23.917 9.752 1.00 45.62 163 LYS A O 1
ATOM 1308 N N . VAL A 1 164 ? 19.991 -24.975 8.173 1.00 36.31 164 VAL A N 1
ATOM 1309 C CA . VAL A 1 164 ? 20.729 -26.250 8.179 1.00 36.31 164 VAL A CA 1
ATOM 1310 C C . VAL A 1 164 ? 21.744 -26.200 7.051 1.00 36.31 164 VAL A C 1
ATOM 1312 O O . VAL A 1 164 ? 21.350 -25.721 5.963 1.00 36.31 164 VAL A O 1
#